Protein AF-A0A087TEP2-F1 (afdb_monomer)

Radius of gyration: 12.81 Å; Cα contacts (8 Å, |Δi|>4): 145; chains: 1; bounding box: 28×26×34 Å

Foldseek 3Di:
DFKKFWKWWAKPVRAIDIDIDRDPVVVVLVVLVVCLVVLVLVVDVSNVCCVPVVIHIDSVPMDTPDIDPDPVCRVVVRVVVVVVGRYD

Solvent-accessible surface area (backbone atoms only — not comparable to full-atom values): 5089 Å² total; per-residue (Å²): 135,81,50,38,28,35,30,37,35,42,33,80,86,72,36,36,42,72,46,78,34,79,57,67,61,71,60,56,51,53,48,49,54,50,29,42,78,69,60,38,39,92,81,30,70,69,15,31,46,29,65,77,69,73,48,55,66,43,69,88,68,45,43,76,80,45,75,40,81,53,77,88,47,49,66,57,52,43,53,54,59,48,73,75,47,69,58,116

Nearest PDB structures (foldseek):
  5hy3-assembly1_B  TM=4.063E-01  e=7.323E+00  Tequatrovirus T4
  4v9f-assembly1_6  TM=3.411E-01  e=6.875E+00  Haloarcula marismortui ATCC 43049

Secondary structure (DSSP, 8-state):
---EEEEEEEBTTS-EEEEEESS-HHHHHHHHHHHHHTT-TTT-HHHHHHHHTT--B-GGG-EEEEEES-GGGHHHHHHHHHHTS-B-

Structure (mmCIF, N/CA/C/O backbone):
data_AF-A0A087TEP2-F1
#
_entry.id   AF-A0A087TEP2-F1
#
loop_
_atom_site.group_PDB
_atom_site.id
_atom_site.type_symbol
_atom_site.label_atom_id
_atom_site.label_alt_id
_atom_site.label_comp_id
_atom_site.label_asym_id
_atom_site.label_entity_id
_atom_site.label_seq_id
_atom_site.pdbx_PDB_ins_code
_atom_site.Cartn_x
_atom_site.Cartn_y
_atom_site.Cartn_z
_atom_site.occupancy
_atom_site.B_iso_or_equiv
_atom_site.auth_seq_id
_atom_site.auth_comp_id
_atom_site.auth_asym_id
_atom_site.auth_atom_id
_atom_site.pdbx_PDB_model_num
ATOM 1 N N . MET A 1 1 ? 15.403 7.335 -15.643 1.00 49.59 1 MET A N 1
ATOM 2 C CA . MET A 1 1 ? 14.760 6.113 -16.171 1.00 49.59 1 MET A CA 1
ATOM 3 C C . MET A 1 1 ? 13.528 5.845 -15.313 1.00 49.59 1 MET A C 1
ATOM 5 O O . MET A 1 1 ? 13.678 5.550 -14.133 1.00 49.59 1 MET A O 1
ATOM 9 N N . ASN A 1 2 ? 12.331 6.102 -15.848 1.00 62.09 2 ASN A N 1
ATOM 1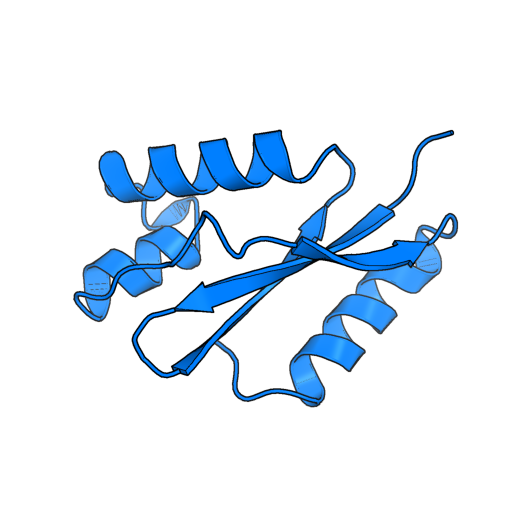0 C CA . ASN A 1 2 ? 11.073 5.883 -15.128 1.00 62.09 2 ASN A CA 1
ATOM 11 C C . ASN A 1 2 ? 10.727 4.398 -15.226 1.00 62.09 2 ASN A C 1
ATOM 13 O O . ASN A 1 2 ? 10.532 3.893 -16.327 1.00 62.09 2 ASN A O 1
ATOM 17 N N . PHE A 1 3 ? 10.693 3.705 -14.092 1.00 71.69 3 PHE A N 1
ATOM 18 C CA . PHE A 1 3 ? 10.306 2.300 -14.037 1.00 71.69 3 PHE A CA 1
ATOM 19 C C . PHE A 1 3 ? 8.942 2.169 -13.385 1.00 71.69 3 PHE A C 1
ATOM 21 O O . PHE A 1 3 ? 8.664 2.790 -12.356 1.00 71.69 3 PHE A O 1
ATOM 28 N N . TRP A 1 4 ? 8.131 1.312 -13.978 1.00 87.81 4 TRP A N 1
ATOM 29 C CA . TRP A 1 4 ? 6.902 0.817 -13.396 1.00 87.81 4 TRP A CA 1
ATOM 30 C C . TRP A 1 4 ? 7.258 -0.364 -12.510 1.00 87.81 4 TRP A C 1
ATOM 32 O O . TRP A 1 4 ? 8.213 -1.098 -12.779 1.00 87.81 4 TRP A O 1
ATOM 42 N N . GLY A 1 5 ? 6.528 -0.542 -11.421 1.00 91.25 5 GLY A N 1
ATOM 43 C CA . GLY A 1 5 ? 6.763 -1.665 -10.536 1.00 91.25 5 GLY A CA 1
ATOM 44 C C . GLY A 1 5 ? 5.476 -2.215 -9.976 1.00 91.25 5 GLY A C 1
ATOM 45 O O . GLY A 1 5 ? 4.571 -1.460 -9.648 1.00 91.25 5 GLY A O 1
ATOM 46 N N . ILE A 1 6 ? 5.429 -3.528 -9.820 1.00 94.44 6 ILE A N 1
ATOM 47 C CA . ILE A 1 6 ? 4.441 -4.183 -8.978 1.00 94.44 6 ILE A CA 1
ATOM 48 C C . ILE A 1 6 ? 5.027 -4.229 -7.578 1.00 94.44 6 ILE A C 1
ATOM 50 O O . ILE A 1 6 ? 6.184 -4.625 -7.390 1.00 94.44 6 ILE A O 1
ATOM 54 N N . HIS A 1 7 ? 4.254 -3.801 -6.592 1.00 94.12 7 HIS A N 1
ATOM 55 C CA . HIS A 1 7 ? 4.649 -3.870 -5.199 1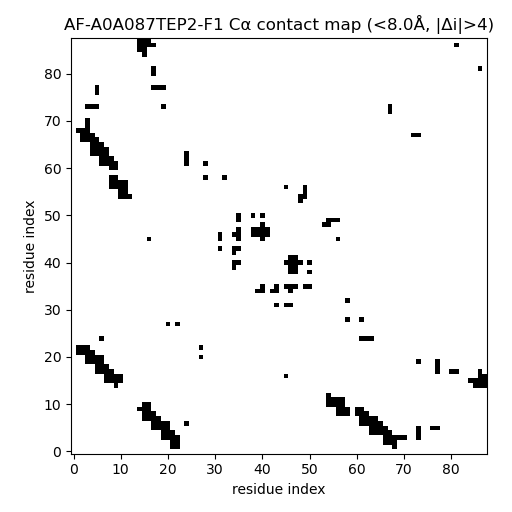.00 94.12 7 HIS A CA 1
ATOM 56 C C . HIS A 1 7 ? 3.643 -4.638 -4.375 1.00 94.12 7 HIS A C 1
ATOM 58 O O . HIS A 1 7 ? 2.498 -4.824 -4.774 1.00 94.12 7 HIS A O 1
ATOM 64 N N . ARG A 1 8 ? 4.104 -5.060 -3.201 1.00 95.56 8 ARG A N 1
ATOM 65 C CA . ARG A 1 8 ? 3.265 -5.725 -2.223 1.00 95.56 8 ARG A CA 1
ATOM 66 C C . ARG A 1 8 ? 3.357 -5.075 -0.852 1.00 95.56 8 ARG A C 1
ATOM 68 O O . ARG A 1 8 ? 4.409 -4.523 -0.526 1.00 95.56 8 ARG A O 1
ATOM 75 N N . ILE A 1 9 ? 2.302 -5.203 -0.054 1.00 96.50 9 ILE A N 1
ATOM 76 C CA . ILE A 1 9 ? 2.283 -4.858 1.375 1.00 96.50 9 ILE A CA 1
ATOM 77 C C . ILE A 1 9 ? 1.548 -5.988 2.116 1.00 96.50 9 ILE A C 1
ATOM 79 O O . ILE A 1 9 ? 0.396 -6.257 1.779 1.00 96.50 9 ILE A O 1
ATOM 83 N N . PRO A 1 10 ? 2.184 -6.697 3.063 1.00 96.56 10 PRO A N 1
ATOM 84 C CA . PRO A 1 10 ? 1.517 -7.76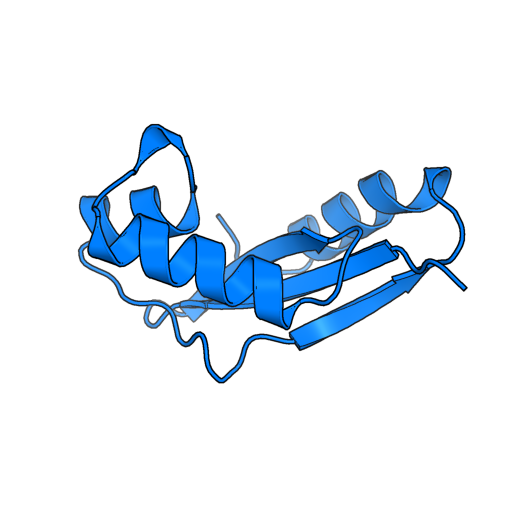7 3.800 1.00 96.56 10 PRO A CA 1
ATOM 85 C C . PRO A 1 10 ? 0.590 -7.218 4.893 1.00 96.56 10 PRO A C 1
ATOM 87 O O . PRO A 1 10 ? 0.897 -6.213 5.539 1.00 96.56 10 PRO A O 1
ATOM 90 N N . CYS A 1 11 ? -0.532 -7.899 5.109 1.00 96.69 11 CYS A N 1
ATOM 91 C CA . CYS A 1 11 ? -1.448 -7.665 6.219 1.00 96.69 11 CYS A CA 1
ATOM 92 C C . CYS A 1 11 ? -1.252 -8.725 7.313 1.00 96.69 11 CYS A C 1
ATOM 94 O O . CYS A 1 11 ? -0.865 -9.859 7.026 1.00 96.69 11 CYS A O 1
ATOM 96 N N . GLN A 1 12 ? -1.550 -8.375 8.567 1.00 96.12 12 GLN A N 1
ATOM 97 C CA . GLN A 1 12 ? -1.472 -9.309 9.696 1.00 96.12 12 GLN A CA 1
ATOM 98 C C . GLN A 1 12 ? -2.362 -10.557 9.532 1.00 96.12 12 GLN A C 1
ATOM 100 O O . GLN A 1 12 ? -2.060 -11.597 10.105 1.00 96.12 12 GLN A O 1
ATOM 105 N N . CYS A 1 13 ? -3.416 -10.489 8.712 1.00 94.88 13 CYS A N 1
ATOM 106 C CA . CYS A 1 13 ? -4.315 -11.613 8.435 1.00 94.88 13 CYS A CA 1
ATOM 107 C C . CYS A 1 13 ? -3.743 -12.647 7.445 1.00 94.88 13 CYS A C 1
ATOM 109 O O . CYS A 1 13 ? -4.436 -13.580 7.049 1.00 94.88 13 CYS A O 1
ATOM 111 N N . GLY A 1 14 ? -2.493 -12.476 7.004 1.00 93.00 14 GLY A N 1
ATOM 112 C CA . GLY A 1 14 ? -1.828 -13.360 6.044 1.00 93.00 14 GLY A CA 1
ATOM 113 C C . GLY A 1 14 ? -2.119 -13.032 4.578 1.00 93.00 14 GLY A C 1
ATOM 114 O O . GLY A 1 14 ? -1.411 -13.522 3.696 1.00 93.00 14 GLY A O 1
ATOM 115 N N . LEU A 1 15 ? -3.101 -12.168 4.303 1.00 93.50 15 LEU A N 1
ATOM 116 C CA . LEU A 1 15 ? -3.341 -11.642 2.964 1.00 93.50 15 LEU A CA 1
ATOM 117 C C . LEU A 1 15 ? -2.303 -10.580 2.588 1.00 93.50 15 LEU A C 1
ATOM 119 O O . LEU A 1 15 ? -1.673 -9.938 3.434 1.00 93.50 15 LEU A O 1
ATOM 123 N N . ILE A 1 16 ? -2.125 -10.384 1.287 1.00 94.81 16 ILE A N 1
ATOM 124 C CA . ILE A 1 16 ? -1.171 -9.422 0.740 1.00 94.81 16 ILE A CA 1
ATOM 125 C C . ILE A 1 16 ? -1.940 -8.434 -0.144 1.00 94.81 16 ILE A C 1
ATOM 127 O O . ILE A 1 16 ? -2.808 -8.828 -0.909 1.00 94.81 16 ILE A O 1
ATOM 131 N N . TYR A 1 17 ? -1.614 -7.148 -0.057 1.00 95.19 17 TYR A N 1
ATOM 132 C CA . TYR A 1 17 ? -2.048 -6.149 -1.033 1.00 95.19 17 TYR A CA 1
ATOM 133 C C . TYR A 1 17 ? -1.031 -6.094 -2.166 1.00 95.19 17 TYR A C 1
ATOM 135 O O . TYR A 1 17 ? 0.168 -6.000 -1.888 1.00 95.19 17 TYR A O 1
ATOM 143 N N . ILE A 1 18 ? -1.488 -6.137 -3.417 1.00 94.69 18 ILE A N 1
ATOM 144 C CA . ILE A 1 18 ? -0.645 -6.009 -4.608 1.00 94.69 18 ILE A CA 1
ATOM 145 C C . ILE A 1 18 ? -1.169 -4.861 -5.456 1.00 94.69 18 ILE A C 1
ATOM 147 O O . ILE A 1 18 ? -2.358 -4.805 -5.746 1.00 94.69 18 ILE A O 1
ATOM 151 N N . SER A 1 19 ? -0.274 -3.962 -5.859 1.00 92.12 19 SER A N 1
ATOM 152 C CA . SER A 1 19 ? -0.627 -2.918 -6.815 1.00 92.12 19 SER A CA 1
ATOM 153 C C . SER A 1 19 ? 0.552 -2.421 -7.629 1.00 92.12 19 SER A C 1
ATOM 155 O O . SER A 1 19 ? 1.725 -2.571 -7.261 1.00 92.12 19 SER A O 1
ATOM 157 N N . GLN A 1 20 ? 0.231 -1.743 -8.721 1.00 93.88 20 GLN A N 1
ATOM 158 C CA . GLN A 1 20 ? 1.200 -1.006 -9.517 1.00 93.88 20 GLN A CA 1
ATOM 159 C C . GLN A 1 20 ? 1.690 0.263 -8.802 1.00 93.88 20 GLN A C 1
ATOM 161 O O . GLN A 1 20 ? 0.952 0.976 -8.122 1.00 93.88 20 GLN A O 1
ATOM 166 N N . THR A 1 21 ? 2.939 0.637 -9.054 1.00 90.69 21 THR A N 1
ATOM 167 C CA . THR A 1 21 ? 3.464 1.968 -8.770 1.00 90.69 21 THR A CA 1
ATOM 168 C C . THR A 1 21 ? 4.252 2.505 -9.955 1.00 90.69 21 THR A C 1
ATOM 170 O O . THR A 1 21 ? 5.116 1.840 -10.521 1.00 90.69 21 THR A O 1
ATOM 173 N N . LYS A 1 22 ? 3.961 3.761 -10.303 1.00 87.00 22 LYS A N 1
ATOM 174 C CA . LYS A 1 22 ? 4.652 4.538 -11.348 1.00 87.00 22 LYS A CA 1
ATOM 175 C C . LYS A 1 22 ? 5.804 5.380 -10.782 1.00 87.00 22 LYS A C 1
ATOM 177 O O . LYS A 1 22 ? 6.528 6.047 -11.510 1.00 87.00 22 LYS A O 1
ATOM 182 N N . ARG A 1 23 ? 5.914 5.417 -9.452 1.00 86.00 23 ARG A N 1
ATOM 183 C CA . ARG A 1 23 ? 6.829 6.261 -8.675 1.00 86.00 23 ARG A CA 1
ATOM 184 C C . ARG A 1 23 ? 7.474 5.445 -7.558 1.00 86.00 23 ARG A C 1
ATOM 186 O O . ARG A 1 23 ? 7.111 4.290 -7.336 1.00 86.00 23 ARG A O 1
ATOM 193 N N . ALA A 1 24 ? 8.421 6.033 -6.831 1.00 89.12 24 ALA A N 1
ATOM 194 C CA . ALA A 1 24 ? 9.084 5.324 -5.741 1.00 89.12 24 ALA A CA 1
ATOM 195 C C . ALA A 1 24 ? 8.064 4.807 -4.705 1.00 89.12 24 ALA A C 1
ATOM 197 O O . ALA A 1 24 ? 7.255 5.581 -4.184 1.00 89.12 24 ALA A O 1
ATOM 198 N N . ILE A 1 25 ? 8.142 3.507 -4.391 1.00 92.69 25 ILE A N 1
ATOM 199 C CA . ILE A 1 25 ? 7.224 2.803 -3.478 1.00 92.69 25 ILE A CA 1
ATOM 200 C C . ILE A 1 25 ? 7.065 3.522 -2.134 1.00 92.69 25 ILE A C 1
ATOM 202 O O . ILE A 1 25 ? 5.952 3.624 -1.631 1.00 92.69 25 ILE A O 1
ATOM 206 N N . LYS A 1 26 ? 8.143 4.123 -1.610 1.00 92.94 26 LYS A N 1
ATOM 207 C CA . LYS A 1 26 ? 8.136 4.872 -0.344 1.00 92.94 26 LYS A CA 1
ATOM 208 C C . LYS A 1 26 ? 7.047 5.947 -0.274 1.00 92.94 26 LYS A C 1
ATOM 210 O O . LYS A 1 26 ? 6.473 6.165 0.784 1.00 92.94 26 LYS A O 1
ATOM 215 N N . PHE A 1 27 ? 6.744 6.613 -1.390 1.00 93.81 27 PHE A N 1
ATOM 216 C CA . PHE A 1 27 ? 5.704 7.641 -1.419 1.00 93.81 27 PHE A CA 1
ATOM 217 C C . PHE A 1 27 ? 4.301 7.030 -1.453 1.00 93.81 27 PHE A C 1
ATOM 219 O O . PHE A 1 27 ? 3.398 7.560 -0.819 1.00 93.81 27 PHE A O 1
ATOM 226 N N . ARG A 1 28 ? 4.112 5.905 -2.159 1.00 93.00 28 ARG A N 1
ATOM 227 C CA . ARG A 1 28 ? 2.840 5.163 -2.146 1.00 93.00 28 ARG A CA 1
ATOM 228 C C . ARG A 1 28 ? 2.539 4.569 -0.774 1.00 93.00 28 ARG A C 1
ATOM 230 O O . ARG A 1 28 ? 1.417 4.686 -0.304 1.00 93.00 28 ARG A O 1
ATOM 237 N N . VAL A 1 29 ? 3.545 4.015 -0.104 1.00 95.50 29 VAL A N 1
ATOM 238 C CA . VAL A 1 29 ? 3.412 3.491 1.263 1.00 95.50 29 VAL A CA 1
ATOM 239 C C . VAL A 1 29 ? 2.966 4.591 2.225 1.00 95.50 29 VAL A C 1
ATOM 241 O O . VAL A 1 29 ? 1.947 4.426 2.885 1.00 95.50 29 VAL A O 1
ATOM 244 N N . LYS A 1 30 ? 3.633 5.754 2.209 1.00 96.50 30 LYS A N 1
ATOM 245 C CA . LYS A 1 30 ? 3.241 6.906 3.038 1.00 96.50 30 LYS A CA 1
ATOM 246 C C . LYS A 1 30 ? 1.827 7.419 2.752 1.00 96.50 30 LYS A C 1
ATOM 248 O O . LYS A 1 30 ? 1.143 7.870 3.665 1.00 96.50 30 LYS A O 1
ATOM 253 N N . GLU A 1 31 ? 1.374 7.368 1.498 1.00 96.06 31 GLU A N 1
ATOM 254 C CA . GLU A 1 31 ? -0.018 7.695 1.165 1.00 96.06 31 GLU A CA 1
ATOM 255 C C . GLU A 1 31 ? -0.995 6.707 1.798 1.00 96.06 31 GLU A C 1
ATOM 257 O O . GLU A 1 31 ? -1.949 7.138 2.440 1.00 96.06 31 GLU A O 1
ATOM 262 N N . HIS A 1 32 ? -0.749 5.400 1.672 1.00 96.50 32 HIS A N 1
ATOM 263 C CA . HIS A 1 32 ? -1.602 4.393 2.301 1.00 96.50 32 HIS A CA 1
ATOM 264 C C . HIS A 1 32 ? -1.604 4.515 3.832 1.00 96.50 32 HIS A C 1
ATOM 266 O O . HIS A 1 32 ? -2.681 4.467 4.422 1.00 96.50 32 HIS A O 1
ATOM 272 N N . GLU A 1 33 ? -0.454 4.754 4.472 1.00 97.50 33 GLU A N 1
ATOM 273 C CA . GLU A 1 33 ? -0.357 5.038 5.915 1.00 97.50 33 GLU A CA 1
ATOM 274 C C . GLU A 1 33 ? -1.212 6.248 6.319 1.00 97.50 33 GLU A C 1
ATOM 276 O O . GLU A 1 33 ? -1.958 6.198 7.303 1.00 97.50 33 GLU A O 1
ATOM 281 N N . ALA A 1 34 ? -1.152 7.329 5.534 1.00 98.25 34 ALA A N 1
ATOM 282 C CA . ALA A 1 34 ? -1.958 8.521 5.766 1.00 98.25 34 ALA A CA 1
ATOM 283 C C . ALA A 1 34 ? -3.458 8.235 5.590 1.00 98.25 34 ALA A C 1
ATOM 285 O O . ALA A 1 34 ? -4.257 8.687 6.409 1.00 98.25 34 ALA A O 1
ATOM 286 N N . TYR A 1 35 ? -3.848 7.470 4.566 1.00 98.38 35 TYR A N 1
ATOM 287 C CA . TYR A 1 35 ? -5.240 7.075 4.337 1.00 98.38 35 TYR A CA 1
ATOM 288 C C . TYR A 1 35 ? -5.785 6.179 5.447 1.00 98.38 35 TYR A C 1
ATOM 290 O O . TYR A 1 35 ? -6.920 6.381 5.872 1.00 98.38 35 TYR A O 1
ATOM 298 N N . VAL A 1 36 ? -4.984 5.238 5.955 1.00 97.81 36 VAL A N 1
ATOM 299 C CA . VAL A 1 36 ? -5.344 4.401 7.111 1.00 97.81 36 VAL A CA 1
ATOM 300 C C . VAL A 1 36 ? -5.539 5.272 8.349 1.00 97.81 36 VAL A C 1
ATOM 302 O O . VAL A 1 36 ? -6.601 5.227 8.964 1.00 97.81 36 VAL A O 1
ATOM 305 N N . THR A 1 37 ? -4.565 6.130 8.667 1.00 97.56 37 THR A N 1
ATOM 306 C CA . THR A 1 37 ? -4.624 7.033 9.831 1.00 97.56 37 THR A CA 1
ATOM 307 C C . THR A 1 37 ? -5.851 7.947 9.786 1.00 97.56 37 THR A C 1
ATOM 309 O O . THR A 1 37 ? -6.522 8.153 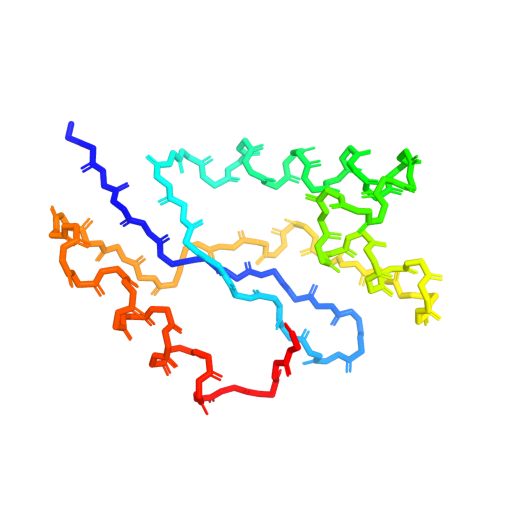10.795 1.00 97.56 37 THR A O 1
ATOM 312 N N . LYS A 1 38 ? -6.178 8.476 8.602 1.00 97.88 38 LYS A N 1
ATOM 313 C CA . LYS A 1 38 ? -7.322 9.373 8.380 1.00 97.88 38 LYS A CA 1
ATOM 314 C C . LYS A 1 38 ? -8.644 8.643 8.126 1.00 97.88 38 LYS A C 1
ATOM 316 O O . LYS A 1 38 ? -9.656 9.309 7.932 1.00 97.88 38 LYS A O 1
ATOM 321 N N . LYS A 1 39 ? -8.650 7.305 8.109 1.00 96.69 39 LYS A N 1
ATOM 322 C CA . LYS A 1 39 ? -9.828 6.471 7.812 1.00 96.69 39 LYS A CA 1
ATOM 323 C C . LYS A 1 39 ? -10.467 6.803 6.453 1.00 96.69 39 LYS A C 1
ATOM 325 O O . LYS A 1 39 ? -11.681 6.719 6.279 1.00 96.69 39 LYS A O 1
ATOM 330 N N . GLU A 1 40 ? -9.655 7.170 5.461 1.00 97.94 40 GLU A N 1
ATOM 331 C CA . GLU A 1 40 ? -10.110 7.503 4.104 1.00 97.94 40 GLU A CA 1
ATOM 332 C C . GLU A 1 40 ? -10.357 6.228 3.275 1.00 97.94 40 GLU A C 1
ATOM 334 O O . GLU A 1 40 ? -9.699 5.974 2.265 1.00 97.94 40 GLU A O 1
ATOM 339 N N . THR A 1 41 ? -11.330 5.414 3.696 1.00 96.69 41 THR A N 1
ATOM 340 C CA . THR A 1 41 ? -11.632 4.083 3.126 1.00 96.69 41 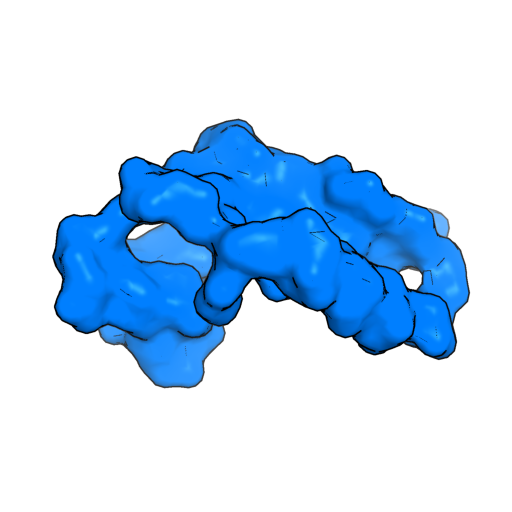THR A CA 1
ATOM 341 C C . THR A 1 41 ? -11.983 4.106 1.639 1.00 96.69 41 THR A C 1
ATOM 343 O O . THR A 1 41 ? -11.721 3.145 0.929 1.00 96.69 41 THR A O 1
ATOM 346 N N . ARG A 1 42 ? -12.511 5.223 1.127 1.00 96.81 42 ARG A N 1
ATOM 347 C CA . ARG A 1 42 ? -12.831 5.389 -0.303 1.00 96.81 42 ARG A CA 1
ATOM 348 C C . ARG A 1 42 ? -11.614 5.676 -1.188 1.00 96.81 42 ARG A C 1
ATOM 350 O O . ARG A 1 42 ? -11.729 5.597 -2.404 1.00 96.81 42 ARG A O 1
ATOM 357 N N . LYS A 1 43 ? -10.470 6.048 -0.605 1.00 95.94 43 LYS A N 1
ATOM 358 C CA . LYS A 1 43 ? -9.247 6.401 -1.351 1.00 95.94 43 LYS A CA 1
ATOM 359 C C . LYS A 1 43 ? -8.234 5.260 -1.429 1.00 95.94 43 LYS A C 1
ATOM 361 O O . LYS A 1 43 ? -7.250 5.376 -2.152 1.00 95.94 43 LYS A O 1
ATOM 366 N N . SER A 1 44 ? -8.425 4.196 -0.653 1.00 95.38 44 SER A N 1
ATOM 367 C CA . SER A 1 44 ? -7.416 3.159 -0.461 1.00 95.38 44 SER A CA 1
ATOM 368 C C . SER A 1 44 ? -8.071 1.865 -0.004 1.00 95.38 44 SER A C 1
ATOM 370 O O . SER A 1 44 ? -8.629 1.826 1.091 1.00 95.38 44 SER A O 1
ATOM 372 N N . SER A 1 45 ? -7.946 0.796 -0.793 1.00 94.94 45 SER A N 1
ATOM 373 C CA . SER A 1 45 ? -8.383 -0.546 -0.384 1.00 94.94 45 SER A CA 1
ATOM 374 C C . SER A 1 45 ? -7.631 -1.036 0.858 1.00 94.94 45 SER A C 1
ATOM 376 O O . SER A 1 45 ? -8.216 -1.692 1.710 1.00 94.94 45 SER A O 1
ATOM 378 N N . VAL A 1 46 ? -6.371 -0.619 1.045 1.00 96.75 46 VAL A N 1
ATOM 379 C CA . VAL A 1 46 ? -5.614 -0.826 2.294 1.00 96.75 46 VAL A CA 1
ATOM 380 C C . VAL A 1 46 ? -6.340 -0.180 3.482 1.00 96.75 46 VAL A C 1
ATOM 382 O O . VAL A 1 46 ? -6.499 -0.809 4.522 1.00 96.75 46 VAL A O 1
ATOM 385 N N . ALA A 1 47 ? -6.829 1.058 3.331 1.00 97.56 47 ALA A N 1
ATOM 386 C CA . ALA A 1 47 ? -7.571 1.743 4.393 1.00 97.56 47 ALA A CA 1
ATOM 387 C C . ALA A 1 47 ? -8.958 1.134 4.614 1.00 97.56 47 ALA A C 1
ATOM 389 O O . ALA A 1 47 ? -9.391 1.007 5.756 1.00 97.56 47 ALA A O 1
ATOM 390 N N . GLN A 1 48 ? -9.632 0.734 3.534 1.00 97.69 48 GLN A N 1
ATOM 391 C CA . GLN A 1 48 ? -10.891 0.004 3.584 1.00 97.69 48 GLN A CA 1
ATOM 392 C C . GLN A 1 48 ? -10.742 -1.293 4.387 1.00 97.69 48 GLN A C 1
ATOM 394 O O . GLN A 1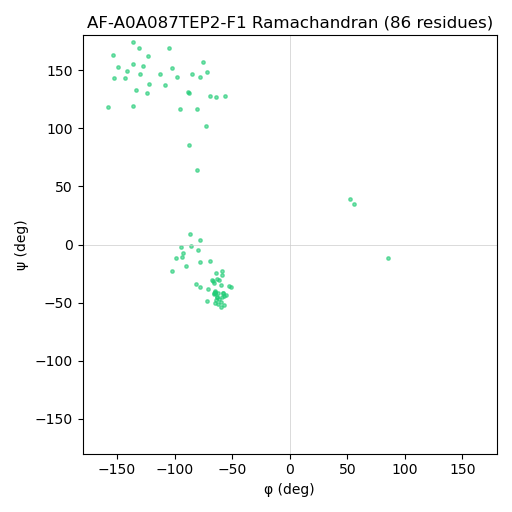 48 ? -11.476 -1.490 5.349 1.00 97.69 48 GLN A O 1
ATOM 399 N N . HIS A 1 49 ? -9.756 -2.124 4.052 1.00 96.50 49 HIS A N 1
ATOM 400 C CA . HIS A 1 49 ? -9.503 -3.389 4.734 1.00 96.50 49 HIS A CA 1
ATOM 401 C C . HIS A 1 49 ? -9.129 -3.195 6.201 1.00 96.50 49 HIS A C 1
ATOM 403 O O . HIS A 1 49 ? -9.703 -3.853 7.061 1.00 96.50 49 HIS A O 1
ATOM 409 N N . CYS A 1 50 ? -8.233 -2.250 6.517 1.00 96.81 50 CYS A N 1
ATOM 410 C CA . CYS A 1 50 ? -7.926 -1.930 7.913 1.00 96.81 50 CYS A CA 1
ATOM 411 C C . CYS A 1 50 ? -9.185 -1.560 8.707 1.00 96.81 50 CYS A C 1
ATOM 413 O O . CYS A 1 50 ? -9.341 -1.984 9.846 1.00 96.81 50 CYS A O 1
ATOM 415 N N . TRP A 1 51 ? -10.070 -0.752 8.115 1.00 97.06 51 TRP A N 1
ATOM 416 C CA . TRP A 1 51 ? -11.258 -0.245 8.794 1.00 97.06 51 TRP A CA 1
ATOM 417 C C . TRP A 1 51 ? -12.332 -1.313 9.011 1.00 97.06 51 TRP A C 1
ATOM 419 O O . TRP A 1 51 ? -12.852 -1.422 10.116 1.00 97.06 51 TRP A O 1
ATOM 429 N N . PHE A 1 52 ? -12.676 -2.078 7.973 1.00 96.94 52 PHE A N 1
ATOM 430 C CA . PHE A 1 52 ? -13.782 -3.038 8.038 1.00 96.94 52 PHE A CA 1
ATOM 431 C C . PHE A 1 52 ? -13.393 -4.360 8.700 1.00 96.94 52 PHE A C 1
ATOM 433 O O . PHE A 1 52 ? -14.205 -4.922 9.426 1.00 96.94 52 PHE A O 1
ATOM 440 N N . GLU A 1 53 ? -12.149 -4.807 8.523 1.00 95.81 53 GLU A N 1
ATOM 441 C CA . GLU A 1 53 ? -11.660 -6.062 9.108 1.00 95.81 53 GLU A CA 1
ATOM 442 C C . GLU A 1 53 ? -10.941 -5.849 10.449 1.00 95.81 53 GLU A C 1
ATOM 444 O O . GLU A 1 53 ? -10.490 -6.800 11.077 1.00 95.81 53 GLU A O 1
ATOM 449 N N . ASN A 1 54 ? -10.803 -4.596 10.903 1.00 96.94 54 ASN A N 1
ATOM 450 C CA . ASN A 1 54 ? -10.023 -4.231 12.090 1.00 96.94 54 ASN A CA 1
ATOM 451 C C . ASN A 1 54 ? -8.579 -4.781 12.050 1.00 96.94 54 ASN A C 1
ATOM 453 O O . ASN A 1 54 ? -8.021 -5.246 13.046 1.00 96.94 54 ASN A O 1
ATOM 457 N N . HIS A 1 55 ? -7.973 -4.740 10.864 1.00 96.38 55 HIS A N 1
ATOM 458 C CA . HIS A 1 55 ? -6.627 -5.238 10.610 1.00 96.38 55 HIS A CA 1
ATOM 459 C C . HIS A 1 55 ? -5.604 -4.108 10.469 1.00 96.38 55 HIS A C 1
ATOM 461 O O . HIS A 1 55 ? -5.923 -2.929 10.326 1.00 96.38 55 HIS A O 1
ATOM 467 N N . THR A 1 56 ? -4.330 -4.492 10.454 1.00 96.81 56 THR A N 1
ATOM 468 C CA . THR A 1 56 ? -3.200 -3.596 10.207 1.00 96.81 56 THR A CA 1
ATOM 469 C C . THR A 1 56 ? -2.282 -4.188 9.147 1.00 96.81 56 THR A C 1
ATOM 471 O O . THR A 1 56 ? -2.115 -5.405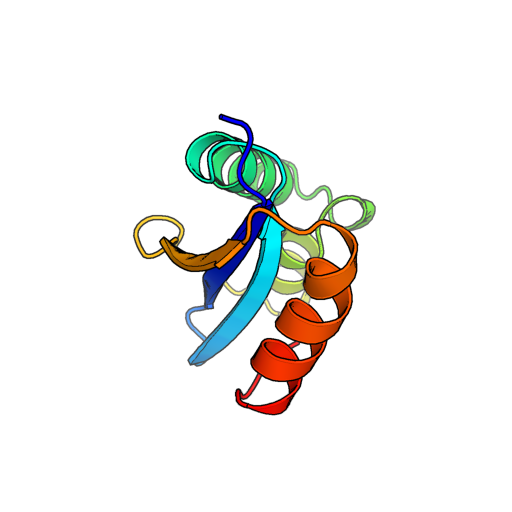 9.027 1.00 96.81 56 THR A O 1
ATOM 474 N N . PHE A 1 57 ? -1.687 -3.306 8.352 1.00 97.06 57 PHE A N 1
ATOM 475 C CA . PHE A 1 57 ? -0.675 -3.671 7.371 1.00 97.06 57 PHE A CA 1
ATOM 476 C C . PHE A 1 57 ? 0.726 -3.432 7.915 1.00 97.06 57 PHE A C 1
ATOM 478 O O . PHE A 1 57 ? 0.980 -2.439 8.597 1.00 97.06 57 PHE A O 1
ATOM 485 N N . ASN A 1 58 ? 1.655 -4.311 7.547 1.00 97.19 58 ASN A N 1
ATOM 486 C CA . ASN A 1 58 ? 3.069 -4.132 7.827 1.00 97.19 58 ASN A CA 1
ATOM 487 C C . ASN A 1 58 ? 3.723 -3.323 6.696 1.00 97.19 58 ASN A C 1
ATOM 489 O O . ASN A 1 58 ? 4.282 -3.863 5.738 1.00 97.19 58 ASN A O 1
ATOM 493 N N . PHE A 1 59 ? 3.640 -1.999 6.813 1.00 96.50 59 PHE A N 1
ATOM 494 C CA . PHE A 1 59 ? 4.208 -1.060 5.844 1.00 96.50 59 PHE A CA 1
ATOM 495 C C . PHE A 1 59 ? 5.738 -1.119 5.752 1.00 96.50 59 PHE A C 1
ATOM 497 O O . PHE A 1 59 ? 6.294 -0.810 4.698 1.00 96.50 59 PHE A O 1
ATOM 504 N N . PHE A 1 60 ? 6.422 -1.574 6.807 1.00 96.31 60 PHE A N 1
ATOM 505 C CA . PHE A 1 60 ? 7.874 -1.763 6.800 1.00 96.31 60 PHE A CA 1
ATOM 506 C C . PHE A 1 60 ? 8.307 -2.882 5.840 1.00 96.31 60 PHE A C 1
ATOM 508 O O . PHE A 1 60 ? 9.357 -2.794 5.210 1.00 96.31 60 PHE A O 1
ATOM 515 N N . GLU A 1 61 ? 7.467 -3.903 5.657 1.00 96.44 61 GLU A N 1
ATOM 516 C CA . GLU A 1 61 ? 7.710 -5.000 4.712 1.00 96.44 61 GLU A CA 1
ATOM 517 C C . GLU A 1 61 ? 7.227 -4.716 3.280 1.00 96.44 61 GLU A C 1
ATOM 519 O O . GLU A 1 61 ? 7.240 -5.605 2.415 1.00 96.44 61 GLU A O 1
ATOM 524 N N . ALA A 1 62 ? 6.821 -3.477 2.994 1.00 96.19 62 ALA A N 1
ATOM 525 C CA . ALA A 1 62 ? 6.456 -3.071 1.649 1.00 96.19 62 ALA A CA 1
ATOM 526 C C . ALA A 1 62 ? 7.662 -3.152 0.702 1.00 96.19 62 ALA A C 1
ATOM 528 O O . ALA A 1 62 ? 8.717 -2.562 0.944 1.00 96.19 62 ALA A O 1
ATOM 529 N N . LYS A 1 63 ? 7.505 -3.848 -0.430 1.00 95.44 63 LYS A N 1
ATOM 530 C CA . LYS A 1 63 ? 8.588 -3.989 -1.416 1.00 95.44 63 LYS A CA 1
ATOM 531 C C . LYS A 1 63 ? 8.101 -4.129 -2.846 1.00 95.44 63 LYS A C 1
ATOM 533 O O . LYS A 1 63 ? 7.015 -4.646 -3.102 1.00 95.44 63 LYS A O 1
ATOM 538 N N . ILE A 1 64 ? 8.952 -3.703 -3.778 1.00 95.06 64 ILE A N 1
ATOM 539 C CA . ILE A 1 64 ? 8.794 -4.003 -5.202 1.00 95.06 64 ILE A CA 1
ATOM 540 C C . ILE A 1 64 ? 9.044 -5.501 -5.401 1.00 95.06 64 ILE A C 1
ATOM 542 O O . ILE A 1 64 ? 10.076 -6.012 -4.968 1.00 95.06 64 ILE A O 1
ATOM 546 N N . ILE A 1 65 ? 8.115 -6.188 -6.058 1.00 95.06 65 ILE A N 1
ATOM 547 C CA . ILE A 1 65 ? 8.243 -7.607 -6.419 1.00 95.06 65 ILE A CA 1
ATOM 548 C C . ILE A 1 65 ? 8.595 -7.805 -7.890 1.00 95.06 65 ILE A C 1
ATOM 550 O O . ILE A 1 65 ? 9.179 -8.825 -8.237 1.00 95.06 65 ILE A O 1
ATOM 554 N N . GLN A 1 66 ? 8.299 -6.822 -8.741 1.00 94.19 66 GLN A N 1
ATOM 555 C CA . GLN A 1 66 ? 8.715 -6.820 -10.138 1.00 94.19 66 GLN A CA 1
ATOM 556 C C . GLN A 1 66 ? 8.838 -5.389 -10.653 1.00 94.19 66 GLN A C 1
ATOM 558 O O . GLN A 1 66 ? 8.044 -4.530 -10.280 1.00 94.19 66 GLN A O 1
ATOM 563 N N . LYS A 1 67 ? 9.832 -5.131 -11.504 1.00 93.31 67 LYS A N 1
ATOM 564 C CA . LYS A 1 67 ? 9.988 -3.871 -12.242 1.00 93.31 67 LYS A CA 1
ATOM 565 C C . LYS A 1 67 ? 9.784 -4.142 -13.728 1.00 93.31 67 LYS A C 1
ATOM 567 O O . LYS A 1 67 ? 10.182 -5.200 -14.201 1.00 93.31 67 LYS A O 1
ATOM 572 N N . THR A 1 68 ? 9.232 -3.177 -14.447 1.00 90.81 68 THR A N 1
ATOM 573 C CA . THR A 1 68 ? 9.203 -3.171 -15.911 1.00 90.81 68 THR A CA 1
ATOM 574 C C . THR A 1 68 ? 9.420 -1.753 -16.438 1.00 90.81 68 THR A C 1
ATOM 576 O O . THR A 1 68 ? 9.101 -0.753 -15.785 1.00 90.81 68 THR A O 1
ATOM 579 N N . SER A 1 69 ? 10.021 -1.660 -17.618 1.00 88.31 69 SER A N 1
ATOM 580 C CA . SER A 1 69 ? 10.092 -0.437 -18.418 1.00 88.31 69 SER A CA 1
ATOM 581 C C . SER A 1 69 ? 8.953 -0.339 -19.437 1.00 88.31 6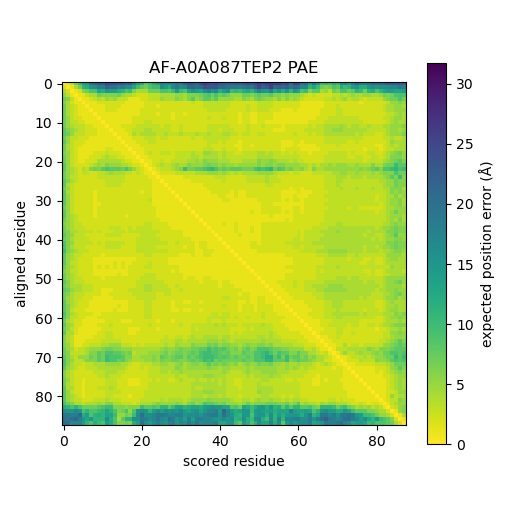9 SER A C 1
ATOM 583 O O . SER A 1 69 ? 8.773 0.724 -20.024 1.00 88.31 69 SER A O 1
ATOM 585 N N . SER A 1 70 ? 8.183 -1.412 -19.643 1.00 88.31 70 SER A N 1
ATOM 586 C CA . SER A 1 70 ? 7.062 -1.457 -20.578 1.00 88.31 70 SER A CA 1
ATOM 587 C C . SER A 1 70 ? 5.750 -1.168 -19.858 1.00 88.31 70 SER A C 1
ATOM 589 O O . SER A 1 70 ? 5.320 -1.925 -18.991 1.00 88.31 70 SER A O 1
ATOM 591 N N . ILE A 1 71 ? 5.088 -0.073 -20.233 1.00 83.31 71 ILE A N 1
ATOM 592 C CA . ILE A 1 71 ? 3.783 0.280 -19.662 1.00 83.31 71 ILE A CA 1
ATOM 593 C C . ILE A 1 71 ? 2.696 -0.739 -20.033 1.00 83.31 71 ILE A C 1
ATOM 595 O O . ILE A 1 71 ? 1.822 -1.014 -19.219 1.00 83.31 71 ILE A O 1
ATOM 599 N N . GLY A 1 72 ? 2.784 -1.340 -21.227 1.00 86.25 72 GLY A N 1
ATOM 600 C CA . GLY A 1 72 ? 1.810 -2.327 -21.705 1.00 86.25 72 GLY A CA 1
ATOM 601 C C . GLY A 1 72 ? 1.855 -3.656 -20.949 1.00 86.25 72 GLY A C 1
ATOM 602 O O . GLY A 1 72 ? 0.924 -4.445 -21.046 1.00 86.25 72 GLY A O 1
ATOM 603 N N . GLU A 1 73 ? 2.913 -3.904 -20.175 1.00 89.94 73 GLU A N 1
ATOM 604 C CA . GLU A 1 73 ? 3.041 -5.118 -19.367 1.00 89.94 73 GLU A CA 1
ATOM 605 C C . GLU A 1 73 ? 2.452 -4.962 -17.963 1.00 89.94 73 GLU A C 1
ATOM 607 O O . GLU A 1 73 ? 2.206 -5.965 -17.300 1.00 89.94 73 GLU A O 1
ATOM 612 N N . VAL A 1 74 ? 2.250 -3.736 -17.470 1.00 90.50 74 VAL A N 1
ATOM 613 C CA . VAL A 1 74 ? 2.006 -3.511 -16.035 1.00 90.50 74 VAL A CA 1
ATOM 614 C C . VAL A 1 74 ? 0.683 -4.136 -15.584 1.00 90.50 74 VAL A C 1
ATOM 616 O O . VAL A 1 74 ? 0.671 -4.811 -14.557 1.00 90.50 74 VAL A O 1
ATOM 619 N N . ASP A 1 75 ? -0.380 -3.998 -16.379 1.00 91.81 75 ASP A N 1
ATOM 620 C CA . ASP A 1 75 ? -1.693 -4.583 -16.074 1.00 91.81 75 ASP A CA 1
ATOM 621 C C . ASP A 1 75 ? -1.642 -6.118 -16.071 1.00 91.81 75 ASP A C 1
ATOM 623 O O . ASP A 1 75 ? -2.169 -6.767 -15.166 1.00 91.81 75 ASP A O 1
ATOM 627 N N . PHE A 1 76 ? -0.934 -6.713 -17.038 1.00 93.25 76 PHE A N 1
ATOM 628 C CA . PHE A 1 76 ? -0.717 -8.160 -17.081 1.00 93.25 76 PHE A CA 1
ATOM 629 C C . PHE A 1 76 ? 0.083 -8.645 -15.868 1.00 93.25 76 PHE A C 1
ATOM 631 O O . PHE A 1 76 ? -0.277 -9.640 -15.243 1.00 93.25 76 PHE A O 1
ATOM 638 N N . LEU A 1 77 ? 1.163 -7.944 -15.515 1.00 92.75 77 LEU A N 1
ATOM 639 C CA . LEU A 1 77 ? 2.003 -8.301 -14.376 1.00 92.75 77 LEU A CA 1
ATOM 640 C C . LEU A 1 77 ? 1.239 -8.181 -13.058 1.00 92.75 77 LEU A C 1
ATOM 642 O O . LEU A 1 77 ? 1.385 -9.043 -12.194 1.00 92.75 77 LEU A O 1
ATOM 646 N N . GLU A 1 78 ? 0.418 -7.145 -12.896 1.00 91.88 78 GLU A N 1
ATOM 647 C CA . GLU A 1 78 ? -0.459 -7.005 -11.739 1.00 91.88 78 GLU A CA 1
ATOM 648 C C . GLU A 1 78 ? -1.430 -8.181 -11.647 1.00 91.88 78 GLU A C 1
ATOM 650 O O . GLU A 1 78 ? -1.422 -8.875 -10.634 1.00 91.88 78 GLU A O 1
ATOM 655 N N . ALA A 1 79 ? -2.181 -8.475 -12.713 1.00 92.12 79 ALA A N 1
ATOM 656 C CA . ALA A 1 79 ? -3.115 -9.599 -12.743 1.00 92.12 79 ALA A CA 1
ATOM 657 C C . ALA A 1 79 ? -2.422 -10.945 -12.465 1.00 92.12 79 ALA A C 1
ATOM 659 O O . ALA A 1 79 ? -2.921 -11.760 -11.688 1.00 92.12 79 ALA A O 1
ATOM 660 N N . PHE A 1 80 ? -1.236 -11.161 -13.040 1.00 93.00 80 PHE A N 1
ATOM 661 C CA . PHE A 1 80 ? -0.427 -12.360 -12.826 1.00 93.00 80 PHE A CA 1
ATOM 662 C C . PHE A 1 80 ? -0.004 -12.525 -11.362 1.00 93.00 80 PHE A C 1
ATOM 664 O O . PHE A 1 80 ? -0.130 -13.611 -10.788 1.00 93.00 80 PHE A O 1
ATOM 671 N N . HIS A 1 81 ? 0.496 -11.454 -10.737 1.00 91.12 81 HIS A N 1
ATOM 672 C CA . HIS A 1 81 ? 0.839 -11.478 -9.314 1.00 91.12 81 HIS A CA 1
ATOM 673 C C . HIS A 1 81 ? -0.403 -11.606 -8.445 1.00 91.12 81 HIS A C 1
ATOM 675 O O . HIS A 1 81 ? -0.314 -12.239 -7.390 1.00 91.12 81 HIS A O 1
ATOM 681 N N . ILE A 1 82 ? -1.541 -11.071 -8.905 1.00 90.44 82 ILE A N 1
ATOM 682 C CA . ILE A 1 82 ? -2.797 -11.174 -8.183 1.00 90.44 82 ILE A CA 1
ATOM 683 C C . ILE A 1 82 ? -3.260 -12.634 -8.100 1.00 90.44 82 ILE A C 1
ATOM 685 O O . ILE A 1 82 ? -3.495 -13.176 -7.024 1.00 90.44 82 ILE A O 1
ATOM 689 N N . GLN A 1 83 ? -3.291 -13.319 -9.240 1.00 87.50 83 GLN A N 1
ATOM 690 C CA . GLN A 1 83 ? -3.748 -14.704 -9.335 1.00 87.50 83 GLN A CA 1
ATOM 691 C C . GLN A 1 83 ? -2.879 -15.695 -8.540 1.00 87.50 83 GLN A C 1
ATOM 693 O O . GLN A 1 83 ? -3.365 -16.723 -8.073 1.00 87.50 83 GLN A O 1
ATOM 698 N N . LYS A 1 84 ? -1.579 -15.418 -8.380 1.00 79.94 84 LYS A N 1
ATOM 699 C CA . LYS A 1 84 ? -0.626 -16.340 -7.740 1.00 79.94 84 LYS A CA 1
ATOM 700 C C . LYS A 1 84 ? -0.648 -16.347 -6.206 1.00 79.94 84 LYS A C 1
ATOM 702 O O . LYS A 1 84 ? 0.121 -17.104 -5.604 1.00 79.94 84 LYS A O 1
ATOM 707 N N . LYS A 1 85 ? -1.427 -15.485 -5.552 1.00 73.00 85 LYS A N 1
ATOM 708 C CA . LYS A 1 85 ? -1.380 -15.273 -4.097 1.00 73.00 85 LYS A CA 1
ATOM 709 C C . LYS A 1 85 ? -2.795 -15.205 -3.509 1.00 73.00 85 LYS A C 1
ATOM 711 O O . LYS A 1 85 ? -3.735 -14.840 -4.200 1.00 73.00 85 LYS A O 1
ATOM 716 N N . SER A 1 86 ? -2.938 -15.520 -2.220 1.00 61.19 86 SER A N 1
ATOM 717 C CA .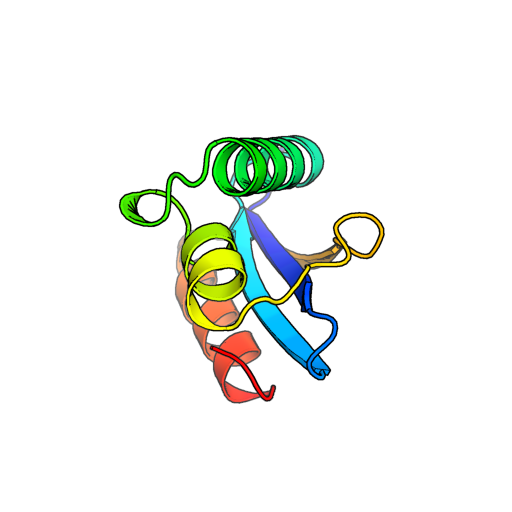 SER A 1 86 ? -4.163 -15.216 -1.465 1.00 61.19 86 SER A CA 1
ATOM 718 C C . SER A 1 86 ? -4.223 -13.708 -1.215 1.00 61.19 86 SER A C 1
ATOM 720 O O . SER A 1 86 ? -3.478 -13.190 -0.380 1.00 61.19 86 SER A O 1
ATOM 722 N N . LEU A 1 87 ? -5.045 -13.002 -1.988 1.00 67.44 87 LEU A N 1
ATOM 723 C CA . LEU A 1 87 ? -5.120 -11.538 -2.011 1.00 67.44 87 LEU A CA 1
ATOM 724 C C . LEU A 1 87 ? -6.560 -11.050 -1.889 1.00 67.44 87 LEU A C 1
ATOM 726 O O . LEU A 1 87 ? -7.496 -11.836 -2.033 1.00 67.44 87 LEU A O 1
ATOM 730 N N . PHE A 1 88 ? -6.702 -9.746 -1.667 1.00 59.12 88 PHE A N 1
ATOM 731 C CA . PHE A 1 88 ? -7.959 -9.006 -1.705 1.00 59.12 88 PHE A CA 1
ATOM 732 C C . PHE A 1 88 ? -7.764 -7.642 -2.372 1.00 59.12 88 PHE A C 1
ATOM 734 O O . PHE A 1 88 ? -6.601 -7.172 -2.436 1.00 59.12 88 PHE A O 1
#

pLDDT: mean 91.55, std 9.22, range [49.59, 98.38]

Organism: Stegodyphus mimosarum (NCBI:txid407821)

Mean predicted aligned error: 3.82 Å

Sequence (88 aa):
MNFWGIHRIPCQCGLIYISQTKRAIKFRVKEHEAYVTKKETRKSSVAQHCWFENHTFNFFEAKIIQKTSSIGEVDFLEAFHIQKKSLF